Protein AF-A0A0B7MBC2-F1 (afdb_monomer)

Solvent-accessible surface area (backbone atoms only — not comparable to full-atom values): 5097 Å² total; per-residue (Å²): 131,85,76,74,80,75,79,82,87,43,68,72,31,39,65,68,59,32,49,53,57,41,44,75,73,72,48,48,77,46,83,44,72,79,50,82,92,55,101,51,63,47,27,22,74,42,78,44,80,43,98,87,67,35,34,40,35,34,33,36,57,58,82,72,84,51,73,87,62,60,72,77,76,79,73,88,76,76,136

Mean predicted aligned error: 10.4 Å

Organism: NCBI:txid499207

Sequence (79 aa):
MTDKEEIPDVIGFTPEEGCLILQKGGYRVDFKYTCGHSNKRSRIVRQRLLETGLIELIICSEYYNDPAIEEKEVKKSGL

Foldseek 3Di:
DPPPPDQDDFFFHAPVVSVVSRVVVVAAEDEDEDDPPDPAGKTFHDWDQDPVRHIYTYIYGDPDPPVVVVVVPPDPDDD

Secondary structure (DSSP, 8-state):
-----PPPP-TTS-HHHHHHHHHHTT-EEEEEESS---SS-EEEEEEEE-TTSEEEEEEEE-----TTTGGGG------

Nearest PDB structures (foldseek):
  1k25-assembly1_A  TM=5.914E-01  e=2.132E-01  Streptococcus pneumoniae
  5wew-assembly3_E  TM=3.716E-01  e=3.645E+00  Klebsiella pneumoniae 30684/NJST258_2
  3aih-assembly2_B  TM=5.541E-01  e=7.055E+00  Homo sapiens
  6xbs-assembly1_A-2  TM=3.246E-01  e=9.187E+00  Streptomyces coelicolor A3(2)

Radius of gyration: 16.59 Å; Cα contacts (8 Å, |Δi|>4): 104; chains: 1; bounding box: 59×29×37 Å

pLDDT: mean 79.36, std 18.81, range [40.94, 97.38]

Structure (mmCIF, N/CA/C/O backbone):
data_AF-A0A0B7MBC2-F1
#
_entry.id   AF-A0A0B7MBC2-F1
#
loop_
_atom_site.group_PDB
_atom_site.id
_atom_site.type_symbol
_atom_site.label_atom_id
_atom_site.label_alt_id
_atom_site.label_comp_id
_atom_site.label_asym_id
_atom_site.label_entity_id
_atom_site.label_seq_id
_atom_site.pdbx_PDB_ins_code
_atom_site.Cartn_x
_atom_site.Cartn_y
_atom_site.Cartn_z
_atom_site.occupancy
_atom_site.B_iso_or_equiv
_atom_site.auth_seq_id
_atom_site.auth_comp_id
_atom_site.auth_asym_id
_atom_site.auth_atom_id
_atom_site.pdbx_PDB_model_num
ATOM 1 N N . MET A 1 1 ? -20.838 17.816 12.421 1.00 40.94 1 MET A N 1
ATOM 2 C CA . MET A 1 1 ? -20.758 16.806 11.351 1.00 40.94 1 MET A CA 1
ATOM 3 C C . MET A 1 1 ? -19.388 16.188 11.503 1.00 40.94 1 MET A C 1
ATOM 5 O O . MET A 1 1 ? -18.419 16.924 11.452 1.00 40.94 1 MET A O 1
ATOM 9 N N . THR A 1 2 ? -19.301 14.922 11.897 1.00 46.31 2 THR A N 1
ATOM 10 C CA . THR A 1 2 ? -18.016 14.223 11.969 1.00 46.31 2 THR A CA 1
ATOM 11 C C . THR A 1 2 ? -17.685 13.836 10.540 1.00 46.31 2 THR A C 1
ATOM 13 O O . THR A 1 2 ? -18.208 12.841 10.038 1.00 46.31 2 THR A O 1
ATOM 16 N N . ASP A 1 3 ? -16.917 14.682 9.858 1.00 54.31 3 ASP A N 1
ATOM 17 C CA . ASP A 1 3 ? -16.293 14.321 8.594 1.00 54.31 3 ASP A CA 1
ATOM 18 C C . ASP A 1 3 ? -15.503 13.037 8.860 1.00 54.31 3 ASP A C 1
ATOM 20 O O . ASP A 1 3 ? -14.555 13.024 9.647 1.00 54.31 3 ASP A O 1
ATOM 24 N N . LYS A 1 4 ? -15.983 11.910 8.324 1.00 60.69 4 LYS A N 1
ATOM 25 C CA . LYS A 1 4 ? -15.219 10.666 8.343 1.00 60.69 4 LYS A CA 1
ATOM 26 C C . LYS A 1 4 ? -13.990 10.951 7.502 1.00 60.69 4 LYS A C 1
ATOM 28 O O . LYS A 1 4 ? -14.108 11.039 6.287 1.00 60.69 4 LYS A O 1
ATOM 33 N N . GLU A 1 5 ? -12.862 11.158 8.163 1.00 70.44 5 GLU A N 1
ATOM 34 C CA . GLU A 1 5 ? -11.583 11.378 7.508 1.00 70.44 5 GLU A CA 1
ATOM 35 C C . GLU A 1 5 ? -11.341 10.206 6.550 1.00 70.44 5 GLU A C 1
ATOM 37 O O . GLU A 1 5 ? -11.249 9.047 6.966 1.00 70.44 5 GLU A O 1
ATOM 42 N N . GLU A 1 6 ? -11.399 10.487 5.249 1.00 85.44 6 GLU A N 1
ATOM 43 C CA . GLU A 1 6 ? -11.261 9.456 4.231 1.00 85.44 6 GLU A CA 1
ATOM 44 C C . GLU A 1 6 ? -9.809 8.985 4.203 1.00 85.44 6 GLU A C 1
ATOM 46 O O . GLU A 1 6 ? -8.868 9.783 4.187 1.00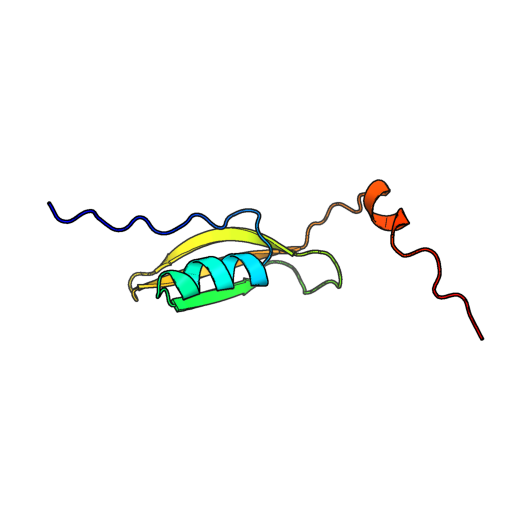 85.44 6 GLU A O 1
ATOM 51 N N . ILE A 1 7 ? -9.623 7.667 4.216 1.00 91.56 7 ILE A N 1
ATOM 52 C CA . ILE A 1 7 ? -8.292 7.073 4.136 1.00 91.56 7 ILE A CA 1
ATOM 53 C C . ILE A 1 7 ? -7.752 7.332 2.723 1.00 91.56 7 ILE A C 1
ATOM 55 O O . ILE A 1 7 ? -8.409 6.920 1.764 1.00 91.56 7 ILE A O 1
ATOM 59 N N . PRO A 1 8 ? -6.567 7.954 2.569 1.00 94.56 8 PRO A N 1
ATOM 60 C CA . PRO A 1 8 ? -5.983 8.193 1.256 1.00 94.56 8 PRO A CA 1
ATOM 61 C C . PRO A 1 8 ? -5.801 6.891 0.469 1.00 94.56 8 PRO A C 1
ATOM 63 O O . PRO A 1 8 ? -5.288 5.905 1.006 1.00 94.56 8 PRO A O 1
ATOM 66 N N . ASP A 1 9 ? -6.197 6.892 -0.802 1.00 95.69 9 ASP A N 1
ATOM 67 C CA . ASP A 1 9 ? -5.908 5.793 -1.724 1.00 95.69 9 ASP A CA 1
ATOM 68 C C . ASP A 1 9 ? -4.461 5.903 -2.217 1.00 95.69 9 ASP A C 1
ATOM 70 O O . ASP A 1 9 ? -4.063 6.921 -2.790 1.00 95.69 9 ASP A O 1
ATOM 74 N N . VAL A 1 10 ? -3.668 4.861 -1.965 1.00 97.38 10 VAL A N 1
ATOM 75 C CA . VAL A 1 10 ? -2.262 4.782 -2.376 1.00 97.38 10 VAL A CA 1
ATOM 76 C C . VAL A 1 10 ? -1.988 3.648 -3.371 1.00 97.38 10 VAL A C 1
ATOM 78 O O . VAL A 1 10 ? -0.832 3.272 -3.587 1.00 97.38 10 VAL A O 1
ATOM 81 N N . ILE A 1 11 ? -3.020 3.095 -4.012 1.00 95.06 11 ILE A N 1
ATOM 82 C CA . ILE A 1 11 ? -2.845 2.108 -5.085 1.00 95.06 11 ILE A CA 1
ATOM 83 C C . ILE A 1 11 ? -2.093 2.746 -6.269 1.00 95.06 11 ILE A C 1
ATOM 85 O O . ILE A 1 11 ? -2.392 3.852 -6.706 1.00 95.06 11 ILE A O 1
ATOM 89 N N . GLY A 1 12 ? -1.090 2.037 -6.796 1.00 91.81 12 GLY A N 1
ATOM 90 C CA . GLY A 1 12 ? -0.243 2.491 -7.906 1.00 91.81 12 GLY A CA 1
ATOM 91 C C . GLY A 1 12 ? 1.003 3.288 -7.498 1.00 91.81 12 GLY A C 1
ATOM 92 O O . GLY A 1 12 ? 1.907 3.457 -8.317 1.00 91.81 12 GLY A O 1
ATOM 93 N N . PHE A 1 13 ? 1.116 3.720 -6.240 1.00 94.25 13 PHE A N 1
ATOM 94 C CA . PHE A 1 13 ? 2.339 4.339 -5.716 1.00 94.25 13 PHE A CA 1
ATOM 95 C C . PHE A 1 13 ? 3.428 3.300 -5.419 1.00 94.25 13 PHE A C 1
ATOM 97 O O . PHE A 1 13 ? 3.164 2.090 -5.365 1.00 94.25 13 PHE A O 1
ATOM 104 N N . THR A 1 14 ? 4.674 3.758 -5.243 1.00 93.06 14 THR A N 1
ATOM 105 C CA . THR A 1 14 ? 5.707 2.889 -4.654 1.00 93.06 14 THR A CA 1
ATOM 106 C C . THR A 1 14 ? 5.400 2.619 -3.173 1.00 93.06 14 THR A C 1
ATOM 108 O O . THR A 1 14 ? 4.661 3.386 -2.543 1.00 93.06 14 THR A O 1
ATOM 111 N N . PRO A 1 15 ? 5.955 1.544 -2.581 1.00 93.06 15 PRO A N 1
ATOM 112 C CA . PRO A 1 15 ? 5.810 1.273 -1.153 1.00 93.06 15 PRO A C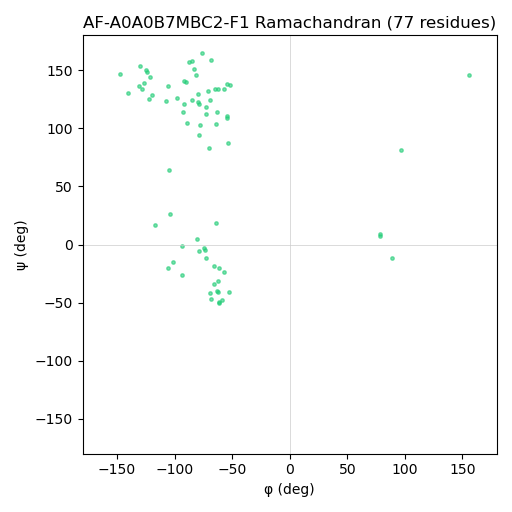A 1
ATOM 113 C C . PRO A 1 15 ? 6.210 2.461 -0.270 1.00 93.06 15 PRO A C 1
ATOM 115 O O . PRO A 1 15 ? 5.520 2.764 0.701 1.00 93.06 15 PRO A O 1
ATOM 118 N N . GLU A 1 16 ? 7.291 3.160 -0.624 1.00 94.19 16 GLU A N 1
ATOM 119 C CA . GLU A 1 16 ? 7.807 4.307 0.125 1.00 94.19 16 GLU A CA 1
ATOM 120 C C . GLU A 1 16 ? 6.854 5.504 0.045 1.00 94.19 16 GLU A C 1
ATOM 122 O O . GLU A 1 16 ? 6.522 6.102 1.070 1.00 94.19 16 GLU A O 1
ATOM 127 N N . GLU A 1 17 ? 6.378 5.833 -1.158 1.00 95.88 17 GLU A N 1
ATOM 128 C CA . GLU A 1 17 ? 5.439 6.935 -1.392 1.00 95.88 17 GLU A CA 1
ATOM 129 C C . GLU A 1 17 ? 4.119 6.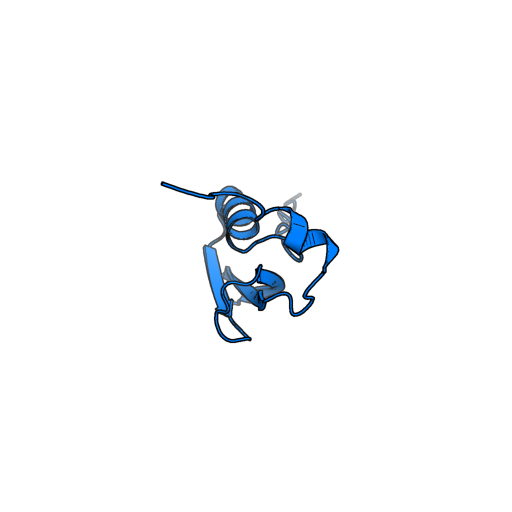707 -0.649 1.00 95.88 17 GLU A C 1
ATOM 131 O O . GLU A 1 17 ? 3.667 7.578 0.100 1.00 95.88 17 GLU A O 1
ATOM 136 N N . GLY A 1 18 ? 3.528 5.517 -0.801 1.00 96.69 18 GLY A N 1
ATOM 137 C CA . GLY A 1 18 ? 2.267 5.178 -0.146 1.00 96.69 18 GLY A CA 1
ATOM 138 C C . GLY A 1 18 ? 2.384 5.173 1.378 1.00 96.69 18 GLY A C 1
ATOM 139 O O . GLY A 1 18 ? 1.514 5.700 2.070 1.00 96.69 18 GLY A O 1
ATOM 140 N N . CYS A 1 19 ? 3.498 4.662 1.910 1.00 96.44 19 CYS A N 1
ATOM 141 C CA . CYS A 1 19 ? 3.783 4.700 3.341 1.00 96.44 19 CYS A CA 1
ATOM 142 C C . CYS A 1 19 ? 3.825 6.134 3.876 1.00 96.44 19 CYS A C 1
ATOM 144 O O . CYS A 1 19 ? 3.175 6.442 4.873 1.00 96.44 19 CYS A O 1
ATOM 146 N N . LEU A 1 20 ? 4.544 7.027 3.191 1.00 97.38 20 LEU A N 1
ATOM 147 C CA . LEU A 1 20 ? 4.670 8.425 3.600 1.00 97.38 20 LEU A CA 1
ATOM 148 C C . LEU A 1 20 ? 3.323 9.155 3.593 1.00 97.38 20 LEU A C 1
ATOM 150 O O . LEU A 1 20 ? 3.058 9.939 4.504 1.00 97.38 20 LEU A O 1
ATOM 154 N N . ILE A 1 21 ? 2.478 8.911 2.588 1.00 96.62 21 ILE A N 1
ATOM 155 C CA . ILE A 1 21 ? 1.133 9.502 2.505 1.00 96.62 21 ILE A CA 1
ATOM 156 C C . ILE A 1 21 ? 0.284 9.056 3.702 1.00 96.62 21 ILE A C 1
ATOM 158 O O . ILE A 1 21 ? -0.288 9.893 4.401 1.00 96.62 21 ILE A O 1
ATOM 162 N N . LEU A 1 22 ? 0.250 7.753 3.982 1.00 95.88 22 LEU A N 1
ATOM 163 C CA . LEU A 1 22 ? -0.556 7.194 5.067 1.00 95.88 22 LEU A CA 1
ATOM 164 C C . LEU A 1 22 ? -0.027 7.588 6.454 1.00 95.88 22 LEU A C 1
ATOM 166 O O . LEU A 1 22 ? -0.802 7.970 7.328 1.00 95.88 22 LEU A O 1
ATOM 170 N N . GLN A 1 23 ? 1.288 7.580 6.667 1.00 94.94 23 GLN A N 1
ATOM 171 C CA . GLN A 1 23 ? 1.8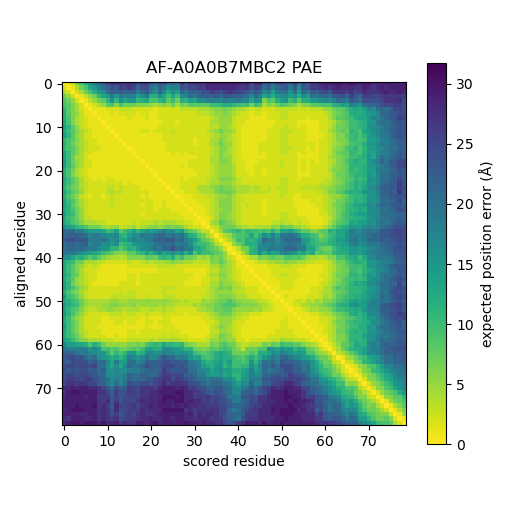75 7.989 7.946 1.00 94.94 23 GLN A CA 1
ATOM 172 C C . GLN A 1 23 ? 1.660 9.476 8.245 1.00 94.94 23 GLN A C 1
ATOM 174 O O . GLN A 1 23 ? 1.445 9.836 9.401 1.00 94.94 23 GLN A O 1
ATOM 179 N N . LYS A 1 24 ? 1.653 10.345 7.223 1.00 94.56 24 LYS A N 1
ATOM 180 C CA . LYS A 1 24 ? 1.284 11.763 7.386 1.00 94.56 24 LYS A CA 1
ATOM 181 C C . LYS A 1 24 ? -0.163 11.941 7.848 1.00 94.56 24 LYS A C 1
ATOM 183 O O . LYS A 1 24 ? -0.437 12.886 8.578 1.00 94.56 24 LYS A O 1
ATOM 188 N N . GLY A 1 25 ? -1.051 11.027 7.461 1.00 90.38 25 GLY A N 1
ATOM 189 C CA . GLY A 1 25 ? -2.425 10.943 7.963 1.00 90.38 25 GLY A CA 1
ATOM 190 C C . GLY A 1 25 ? -2.559 10.243 9.322 1.00 90.38 25 GLY A C 1
ATOM 191 O O . GLY A 1 25 ? -3.672 10.005 9.769 1.00 90.38 25 GLY A O 1
ATOM 192 N N . GLY A 1 26 ? -1.453 9.869 9.977 1.00 93.25 26 GLY A N 1
ATOM 193 C CA . GLY A 1 26 ? -1.471 9.193 11.279 1.00 93.25 26 GLY A CA 1
ATOM 194 C C . GLY A 1 26 ? -1.791 7.695 11.225 1.00 93.25 26 GLY A C 1
ATOM 195 O O . GLY A 1 26 ? -1.967 7.069 12.272 1.00 93.25 26 GLY A O 1
ATOM 196 N N . TYR A 1 27 ? -1.841 7.094 10.034 1.00 94.88 27 TYR A N 1
ATOM 197 C CA . TYR A 1 27 ? -2.167 5.680 9.876 1.00 94.88 27 TYR A CA 1
ATOM 198 C C . TYR A 1 27 ? -0.957 4.771 10.124 1.00 94.88 27 TYR A C 1
ATOM 200 O O . TYR A 1 27 ? 0.184 5.086 9.779 1.00 94.88 27 TYR A O 1
ATOM 208 N N . ARG A 1 28 ? -1.223 3.589 10.691 1.00 95.50 28 ARG A N 1
ATOM 209 C CA . ARG A 1 28 ? -0.240 2.502 10.801 1.00 95.50 28 ARG A CA 1
ATOM 210 C C . ARG A 1 28 ? -0.329 1.608 9.572 1.00 95.50 28 ARG A C 1
ATOM 212 O O . ARG A 1 28 ? -1.432 1.309 9.122 1.00 95.50 28 ARG A O 1
ATOM 219 N N . VAL A 1 29 ? 0.818 1.165 9.067 1.00 96.44 29 VAL A N 1
ATOM 220 C CA . VAL A 1 29 ? 0.922 0.446 7.790 1.00 96.44 29 VAL A CA 1
ATOM 221 C C . VAL A 1 29 ? 1.661 -0.879 7.982 1.00 96.44 29 VAL A C 1
ATOM 223 O O . VAL A 1 29 ? 2.655 -0.921 8.706 1.00 96.44 29 VAL A O 1
ATOM 226 N N . ASP A 1 30 ? 1.182 -1.936 7.329 1.00 95.94 30 ASP A N 1
ATOM 227 C CA . ASP A 1 30 ? 1.840 -3.244 7.200 1.00 95.94 30 ASP A CA 1
ATOM 228 C C . ASP A 1 30 ? 1.990 -3.602 5.720 1.00 95.94 30 ASP A C 1
ATOM 230 O O . ASP A 1 30 ? 1.154 -3.236 4.889 1.00 95.94 30 ASP A O 1
ATOM 234 N N . PHE A 1 31 ? 3.053 -4.331 5.391 1.00 93.69 31 PHE A N 1
ATOM 235 C CA . PHE A 1 31 ? 3.421 -4.637 4.014 1.00 93.69 31 PHE A CA 1
ATOM 236 C C . PHE A 1 31 ? 3.423 -6.139 3.765 1.00 93.69 31 PHE A C 1
ATOM 238 O O . PHE A 1 31 ? 4.111 -6.896 4.449 1.00 93.69 31 PHE A O 1
ATOM 245 N N . LYS A 1 32 ? 2.732 -6.572 2.708 1.00 93.00 32 LYS A N 1
ATOM 246 C CA . LYS A 1 32 ? 2.807 -7.950 2.210 1.00 93.00 32 LYS A CA 1
ATOM 247 C C . LYS A 1 32 ? 3.239 -7.981 0.758 1.00 93.00 32 LYS A C 1
ATOM 249 O O . LYS A 1 32 ? 2.590 -7.402 -0.108 1.00 93.00 32 LYS A O 1
ATOM 254 N N . TYR A 1 33 ? 4.296 -8.732 0.487 1.00 89.38 33 TYR A N 1
ATOM 255 C CA . TYR A 1 33 ? 4.844 -8.916 -0.852 1.00 89.38 33 TYR A CA 1
ATOM 256 C C . TYR A 1 33 ? 4.324 -10.228 -1.442 1.00 89.38 33 TYR A C 1
ATOM 258 O O . TYR A 1 33 ? 4.415 -11.277 -0.808 1.00 89.38 33 TYR A O 1
ATOM 266 N N . THR A 1 34 ? 3.734 -10.167 -2.637 1.00 83.50 34 THR A N 1
ATOM 267 C CA . THR A 1 34 ? 3.071 -11.328 -3.276 1.00 83.50 34 THR A CA 1
ATOM 268 C C . THR A 1 34 ? 3.898 -12.007 -4.362 1.00 83.50 34 THR A C 1
ATOM 270 O O . THR A 1 34 ? 3.622 -13.148 -4.723 1.00 83.50 34 THR A O 1
ATOM 273 N N . CYS A 1 35 ? 4.945 -11.353 -4.848 1.00 69.12 35 CYS A N 1
ATOM 274 C CA . CYS A 1 35 ? 5.956 -11.935 -5.722 1.00 69.12 35 CYS A CA 1
ATOM 275 C C . CYS A 1 35 ? 7.330 -11.721 -5.088 1.00 69.12 35 CYS A C 1
ATOM 277 O O . CYS A 1 35 ? 7.527 -10.778 -4.320 1.00 69.12 35 CYS A O 1
ATOM 279 N N . GLY A 1 36 ? 8.258 -12.645 -5.356 1.00 63.59 36 GLY A N 1
ATOM 280 C CA . GLY A 1 36 ? 9.610 -12.567 -4.810 1.00 63.59 36 GLY A CA 1
ATOM 281 C C . GLY A 1 36 ? 10.224 -11.202 -5.104 1.00 63.59 36 GLY A C 1
ATOM 282 O O . GLY A 1 36 ? 10.062 -10.700 -6.215 1.00 63.59 36 GLY A O 1
ATOM 283 N N . HIS A 1 37 ? 10.897 -10.620 -4.104 1.00 56.72 37 HIS A N 1
ATOM 284 C CA . HIS A 1 37 ? 11.670 -9.383 -4.223 1.00 56.72 37 HIS A CA 1
ATOM 285 C C . HIS A 1 37 ? 12.682 -9.526 -5.365 1.00 56.72 37 HIS A C 1
ATOM 287 O O . HIS A 1 37 ? 13.813 -9.969 -5.183 1.00 56.72 37 HIS A O 1
ATOM 293 N N . SER A 1 38 ? 12.252 -9.196 -6.574 1.00 57.47 38 SER A N 1
ATOM 294 C CA . SER A 1 38 ? 13.150 -8.956 -7.685 1.00 57.47 38 SER A CA 1
ATOM 295 C C . SER A 1 38 ? 13.626 -7.513 -7.566 1.00 57.47 38 SER A C 1
ATOM 297 O O . SER A 1 38 ? 12.884 -6.661 -7.079 1.00 57.47 38 SER A O 1
ATOM 299 N N . ASN A 1 39 ? 14.832 -7.205 -8.041 1.00 59.59 39 ASN A N 1
ATOM 300 C CA . ASN A 1 39 ? 15.341 -5.827 -8.149 1.00 59.59 39 ASN A CA 1
ATOM 301 C C . ASN A 1 39 ? 14.529 -4.954 -9.137 1.00 59.59 39 ASN A C 1
ATOM 303 O O . ASN A 1 39 ? 15.018 -3.941 -9.628 1.00 59.59 39 ASN A O 1
ATOM 307 N N . LYS A 1 40 ? 13.304 -5.362 -9.480 1.00 66.81 40 LYS A N 1
ATOM 308 C CA . LYS A 1 40 ? 12.378 -4.631 -10.333 1.00 66.81 40 LYS A CA 1
ATOM 309 C C . LYS A 1 40 ? 11.550 -3.667 -9.492 1.00 66.81 40 LYS A C 1
ATOM 311 O O . LYS A 1 40 ? 11.350 -3.853 -8.289 1.00 66.81 40 LYS A O 1
ATOM 316 N N . ARG A 1 41 ? 11.027 -2.638 -10.157 1.00 78.81 41 ARG A N 1
ATOM 317 C CA . ARG A 1 41 ? 10.094 -1.685 -9.550 1.00 78.81 41 ARG A CA 1
ATOM 318 C C . ARG A 1 41 ? 8.908 -2.430 -8.953 1.00 78.81 41 ARG A C 1
ATOM 320 O O . ARG A 1 41 ? 8.396 -3.371 -9.551 1.00 78.81 41 ARG A O 1
ATOM 327 N N . SER A 1 42 ? 8.494 -2.014 -7.764 1.00 87.50 42 SER A N 1
ATOM 328 C CA . SER A 1 42 ? 7.350 -2.588 -7.062 1.00 87.50 42 SER A CA 1
ATOM 329 C C . SER A 1 42 ? 6.314 -1.510 -6.794 1.00 87.50 42 SER A C 1
ATOM 331 O O . SER A 1 42 ? 6.663 -0.358 -6.536 1.00 87.50 42 SER A O 1
ATOM 333 N N . ARG A 1 43 ? 5.039 -1.890 -6.870 1.00 91.94 43 ARG A N 1
ATOM 334 C CA . ARG A 1 43 ? 3.895 -1.000 -6.669 1.00 91.94 43 ARG A CA 1
ATOM 335 C C . ARG A 1 43 ? 2.907 -1.597 -5.689 1.00 91.94 43 ARG A C 1
ATOM 337 O O . ARG A 1 43 ? 2.784 -2.819 -5.565 1.00 91.94 43 ARG A O 1
ATOM 344 N N . ILE A 1 44 ? 2.167 -0.716 -5.033 1.00 93.88 44 ILE A N 1
ATOM 345 C CA . ILE A 1 44 ? 1.000 -1.086 -4.240 1.00 93.88 44 ILE A CA 1
ATOM 346 C C . ILE A 1 44 ? -0.116 -1.475 -5.210 1.00 93.88 44 ILE A C 1
ATOM 348 O O . ILE A 1 44 ? -0.562 -0.661 -6.014 1.00 93.88 44 ILE A O 1
ATOM 352 N N . VAL A 1 45 ? -0.568 -2.725 -5.139 1.00 93.56 45 VAL A N 1
ATOM 353 C CA . VAL A 1 45 ? -1.639 -3.253 -6.000 1.00 93.56 45 VAL A CA 1
ATOM 354 C C . VAL A 1 45 ? -2.959 -3.423 -5.260 1.00 93.56 45 VAL A C 1
ATOM 356 O O . VAL A 1 45 ? -4.007 -3.519 -5.894 1.00 93.56 45 VAL A O 1
ATOM 359 N N . ARG A 1 46 ? -2.930 -3.490 -3.922 1.00 95.19 46 ARG A N 1
ATOM 360 C CA . ARG A 1 46 ? -4.138 -3.523 -3.085 1.00 95.19 46 ARG A CA 1
ATOM 361 C C . ARG A 1 46 ? -3.880 -2.817 -1.758 1.00 95.19 46 ARG A C 1
ATOM 363 O O . ARG A 1 46 ? -2.791 -2.936 -1.203 1.00 95.19 46 ARG A O 1
ATOM 370 N N . GLN A 1 47 ? -4.919 -2.178 -1.237 1.00 97.00 47 GLN A N 1
ATOM 371 C CA . GLN A 1 47 ? -4.956 -1.527 0.070 1.00 97.00 47 GLN A CA 1
ATOM 372 C C . GLN A 1 47 ? -6.180 -2.028 0.838 1.00 97.00 47 GLN A C 1
ATOM 374 O O . GLN A 1 47 ? -7.270 -2.125 0.270 1.00 97.00 47 GLN A O 1
ATOM 379 N N . ARG A 1 48 ? -6.008 -2.385 2.114 1.00 95.50 48 ARG A N 1
ATOM 380 C CA . ARG A 1 48 ? -7.093 -2.874 2.977 1.00 95.50 48 ARG A CA 1
ATOM 381 C C . ARG A 1 48 ? -6.957 -2.318 4.390 1.00 95.50 48 ARG A C 1
ATOM 383 O O . ARG A 1 48 ? -5.894 -2.433 4.987 1.00 95.50 48 ARG A O 1
ATOM 390 N N . LEU A 1 49 ? -8.037 -1.765 4.939 1.00 94.12 49 LEU A N 1
ATOM 391 C CA . LEU A 1 49 ? -8.123 -1.464 6.368 1.00 94.12 49 LEU A CA 1
ATOM 392 C C . LEU A 1 49 ? -8.460 -2.753 7.126 1.00 94.12 49 LEU A C 1
ATOM 394 O O . LEU A 1 49 ? -9.470 -3.395 6.839 1.00 94.12 49 LEU A O 1
ATOM 398 N N . LEU A 1 50 ? -7.612 -3.131 8.076 1.00 93.56 50 LEU A N 1
ATOM 399 C CA . LEU A 1 50 ? -7.846 -4.257 8.972 1.00 93.56 50 LEU A CA 1
ATOM 400 C C . LEU A 1 50 ? -8.691 -3.824 10.176 1.00 93.56 50 LEU A C 1
ATOM 402 O O . LEU A 1 50 ? -8.677 -2.660 10.574 1.00 93.56 50 LEU A O 1
ATOM 406 N N . GLU A 1 51 ? -9.362 -4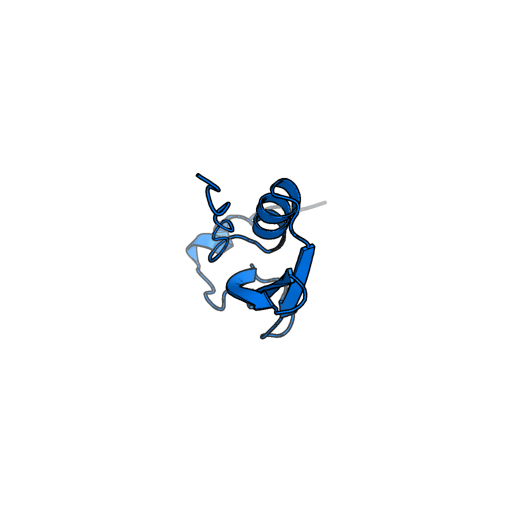.782 10.819 1.00 88.50 51 GLU A N 1
ATOM 407 C CA . GLU A 1 51 ? -10.151 -4.551 12.044 1.00 88.50 51 GLU A CA 1
ATOM 408 C C . GLU A 1 51 ? -9.318 -3.942 13.187 1.00 88.50 51 GLU A C 1
ATOM 410 O O . GLU A 1 51 ? -9.846 -3.249 14.051 1.00 88.50 51 GLU A O 1
ATOM 415 N N . THR A 1 52 ? -7.997 -4.145 13.161 1.00 89.6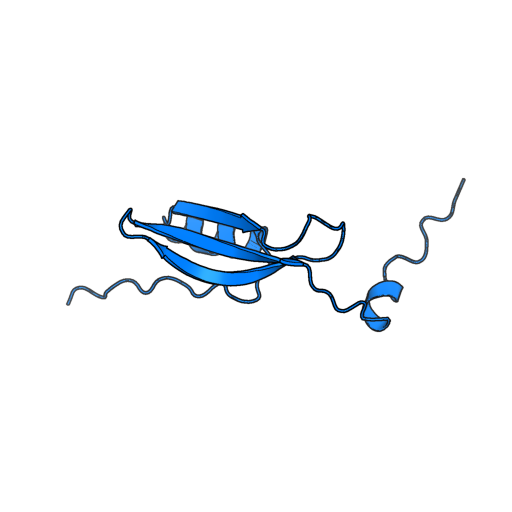2 52 THR A N 1
ATOM 416 C CA . THR A 1 52 ? -7.030 -3.572 14.110 1.00 89.62 52 THR A CA 1
ATOM 417 C C . THR A 1 52 ? -6.754 -2.077 13.895 1.00 89.62 52 THR A C 1
ATOM 419 O O . THR A 1 52 ? -5.981 -1.491 14.652 1.00 89.62 52 THR A O 1
ATOM 422 N N . GLY A 1 53 ? -7.335 -1.454 12.863 1.00 87.44 53 GLY A N 1
ATOM 423 C CA . GLY A 1 53 ? -7.058 -0.068 12.470 1.00 87.44 53 GLY A CA 1
ATOM 424 C C . GLY A 1 53 ? -5.756 0.105 11.680 1.00 87.44 53 GLY A C 1
ATOM 425 O O . GLY A 1 53 ? -5.328 1.228 11.425 1.00 87.44 53 GLY A O 1
ATOM 426 N N . LEU A 1 54 ? -5.110 -1.000 11.306 1.00 94.88 54 LEU A N 1
ATOM 427 C CA . LEU A 1 54 ? -3.894 -1.008 10.506 1.00 94.88 54 LEU A CA 1
ATOM 428 C C . LEU A 1 54 ? -4.240 -1.109 9.014 1.00 94.88 54 LEU A C 1
ATOM 430 O O . LEU A 1 54 ? -5.147 -1.848 8.632 1.00 94.88 54 LEU A O 1
ATOM 434 N N . ILE A 1 55 ? -3.506 -0.390 8.169 1.00 96.69 55 ILE A N 1
ATOM 435 C CA . ILE A 1 55 ? -3.645 -0.468 6.715 1.00 96.69 55 ILE A 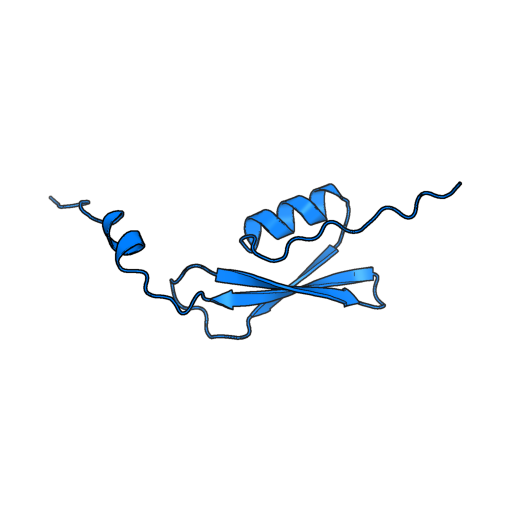CA 1
ATOM 436 C C . ILE A 1 55 ? -2.655 -1.499 6.174 1.00 96.69 55 ILE A C 1
ATOM 438 O O . ILE A 1 55 ? -1.444 -1.308 6.236 1.00 96.69 55 ILE A O 1
ATOM 442 N N . GLU A 1 56 ? -3.175 -2.590 5.624 1.00 97.19 56 GLU A N 1
ATOM 443 C CA . GLU A 1 56 ? -2.394 -3.586 4.898 1.00 97.19 56 GLU A CA 1
ATOM 444 C C . GLU A 1 56 ? -2.230 -3.151 3.437 1.00 97.19 56 GLU A C 1
ATOM 446 O O . GLU A 1 56 ? -3.217 -2.955 2.717 1.00 97.19 56 GLU A O 1
ATOM 451 N N . LEU A 1 57 ? -0.979 -3.056 2.987 1.00 96.56 57 LEU A N 1
ATOM 452 C CA . LEU A 1 57 ? -0.619 -2.811 1.596 1.00 96.56 57 LEU A CA 1
ATOM 453 C C . LEU A 1 57 ? -0.053 -4.082 0.966 1.00 96.56 57 LEU A C 1
ATOM 455 O O . LEU A 1 57 ? 0.937 -4.651 1.430 1.00 96.56 57 LEU A O 1
ATOM 459 N N . ILE A 1 58 ? -0.680 -4.513 -0.127 1.00 94.75 58 ILE A N 1
ATOM 460 C CA . ILE A 1 58 ? -0.188 -5.618 -0.945 1.00 94.75 58 ILE A CA 1
ATOM 461 C C . ILE A 1 58 ? 0.697 -5.056 -2.046 1.00 94.75 58 ILE A C 1
ATOM 463 O O . ILE A 1 58 ? 0.237 -4.279 -2.886 1.00 94.75 58 ILE A O 1
ATOM 467 N N . ILE A 1 59 ? 1.950 -5.495 -2.058 1.00 92.38 59 ILE A N 1
ATOM 468 C CA . ILE A 1 59 ? 2.975 -5.064 -2.997 1.00 92.38 59 ILE A CA 1
ATOM 469 C C . ILE A 1 59 ? 3.227 -6.167 -4.022 1.00 92.38 59 ILE A C 1
ATOM 471 O O . ILE A 1 59 ? 3.336 -7.357 -3.694 1.00 92.38 59 ILE A O 1
ATOM 475 N N . CYS A 1 60 ? 3.325 -5.747 -5.279 1.00 88.38 60 CYS A N 1
ATOM 476 C CA . CYS A 1 60 ? 3.701 -6.592 -6.397 1.00 88.38 60 CYS A CA 1
ATOM 477 C C . CYS A 1 60 ? 4.797 -5.897 -7.215 1.00 88.38 60 CYS A C 1
ATOM 479 O O . CYS A 1 60 ? 4.721 -4.695 -7.474 1.00 88.38 60 CYS A O 1
ATOM 481 N N . SER A 1 61 ? 5.818 -6.647 -7.616 1.00 83.25 61 SER A N 1
ATOM 482 C CA . SER A 1 61 ? 6.786 -6.239 -8.623 1.00 83.25 61 SER A CA 1
ATOM 483 C C . SER A 1 61 ? 6.092 -6.074 -9.973 1.00 83.25 61 SER A C 1
ATOM 485 O O . SER A 1 61 ? 5.315 -6.927 -10.406 1.00 83.25 61 SER A O 1
ATOM 487 N N . GLU A 1 62 ? 6.389 -4.975 -10.659 1.00 71.00 62 GLU A N 1
ATOM 488 C CA . GLU A 1 62 ? 6.003 -4.775 -12.047 1.00 71.00 62 GLU A CA 1
ATOM 489 C C . GLU A 1 62 ? 6.708 -5.853 -12.887 1.00 71.00 62 GLU A C 1
ATOM 491 O O . GLU A 1 62 ? 7.935 -5.911 -12.984 1.00 71.00 62 GLU A O 1
ATOM 496 N N . TYR A 1 63 ? 5.923 -6.754 -13.479 1.00 59.97 63 TYR A N 1
ATOM 497 C CA . TYR A 1 63 ? 6.440 -7.785 -14.384 1.00 59.97 63 TYR A CA 1
ATOM 498 C C . TYR A 1 63 ? 6.724 -7.246 -15.790 1.00 59.97 63 TYR A C 1
ATOM 500 O O . TYR A 1 63 ? 7.274 -7.970 -16.621 1.00 59.97 63 TYR A O 1
ATOM 508 N N . TYR A 1 64 ? 6.383 -5.984 -16.058 1.00 57.81 64 TYR A N 1
ATOM 509 C CA . TYR A 1 64 ? 6.643 -5.362 -17.343 1.00 57.81 64 TYR A CA 1
ATOM 510 C C . TYR A 1 64 ? 8.121 -4.965 -17.423 1.00 57.81 64 TYR A C 1
ATOM 512 O O . TYR A 1 64 ? 8.554 -3.976 -16.834 1.00 57.81 64 TYR A O 1
ATOM 520 N N . ASN A 1 65 ? 8.905 -5.762 -18.149 1.00 57.00 65 ASN A N 1
ATOM 521 C CA . ASN A 1 65 ? 10.157 -5.285 -18.723 1.00 57.00 65 ASN A CA 1
ATOM 522 C C . ASN A 1 65 ? 9.764 -4.306 -19.832 1.00 57.00 65 ASN A C 1
ATOM 524 O O . ASN A 1 65 ? 9.616 -4.714 -20.980 1.00 57.00 65 ASN A O 1
ATOM 528 N N . ASP A 1 66 ? 9.484 -3.054 -19.477 1.00 54.56 66 ASP A N 1
ATOM 529 C CA . ASP A 1 66 ? 9.312 -2.016 -20.483 1.00 54.56 66 ASP A CA 1
ATOM 530 C C . ASP A 1 66 ? 10.701 -1.688 -21.059 1.00 54.56 66 ASP A C 1
ATOM 532 O O . ASP A 1 66 ? 11.535 -1.136 -20.330 1.00 54.56 66 ASP A O 1
ATOM 536 N N . PRO A 1 67 ? 10.988 -2.005 -22.333 1.00 58.19 67 PRO A N 1
ATOM 537 C CA . PRO A 1 67 ? 12.261 -1.637 -22.944 1.00 58.19 67 PRO A CA 1
ATOM 538 C C . PRO A 1 67 ? 12.467 -0.112 -22.991 1.00 58.19 67 PRO A C 1
ATOM 540 O O . PRO A 1 67 ? 13.606 0.339 -23.044 1.00 58.19 67 PRO A O 1
ATOM 543 N N . ALA A 1 68 ? 11.408 0.704 -22.883 1.00 61.09 68 ALA A N 1
ATOM 544 C CA . ALA A 1 68 ? 11.531 2.158 -22.760 1.00 61.09 68 ALA A CA 1
ATOM 545 C C . ALA A 1 68 ? 12.042 2.617 -21.377 1.00 61.09 68 ALA A C 1
ATOM 547 O O . ALA A 1 68 ? 12.395 3.784 -21.199 1.00 61.09 68 ALA A O 1
ATOM 548 N N . ILE A 1 69 ? 12.084 1.725 -20.379 1.00 56.72 69 ILE A N 1
ATOM 549 C CA . ILE A 1 69 ? 12.609 2.008 -19.034 1.00 56.72 69 ILE A CA 1
ATOM 550 C C . ILE A 1 69 ? 14.095 1.610 -18.914 1.00 56.72 69 ILE A C 1
ATOM 552 O O . ILE A 1 69 ? 14.816 2.237 -18.133 1.00 56.72 69 ILE A O 1
ATOM 556 N N . GLU A 1 70 ? 14.579 0.642 -19.706 1.00 54.91 70 GLU A N 1
ATOM 557 C CA . GLU A 1 70 ? 15.984 0.179 -19.704 1.00 54.91 70 GLU A CA 1
ATOM 558 C C . GLU A 1 70 ? 16.995 1.245 -20.175 1.00 54.91 70 GLU A C 1
ATOM 560 O O . GLU A 1 70 ? 18.176 1.175 -19.835 1.00 54.91 70 GLU A O 1
ATOM 565 N N . GLU A 1 71 ? 16.561 2.298 -20.874 1.00 51.12 71 GLU A N 1
ATOM 566 C CA . GLU A 1 71 ? 17.477 3.314 -21.416 1.00 51.12 71 GLU A CA 1
ATOM 567 C C . GLU A 1 71 ? 18.075 4.280 -20.370 1.00 51.12 71 GLU A C 1
ATOM 569 O O . GLU A 1 7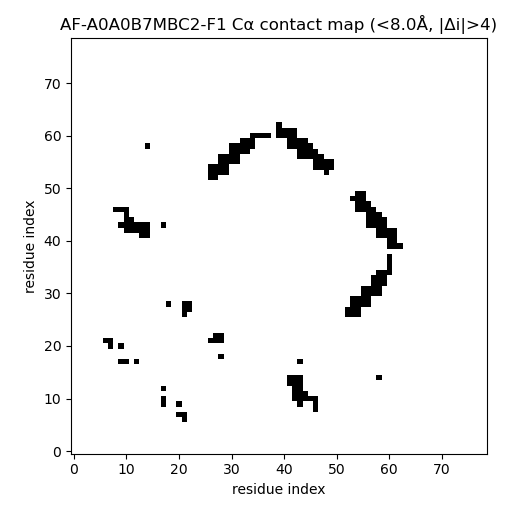1 ? 18.947 5.085 -20.705 1.00 51.12 71 GLU A O 1
ATOM 574 N N . LYS A 1 72 ? 17.673 4.212 -19.090 1.00 51.69 72 LYS A N 1
ATOM 575 C CA . LYS A 1 72 ? 18.230 5.092 -18.038 1.00 51.69 72 LYS A CA 1
ATOM 576 C C . LYS A 1 72 ? 19.405 4.518 -17.241 1.00 51.69 72 LYS A C 1
ATOM 578 O O . LYS A 1 72 ? 19.967 5.252 -16.432 1.00 51.69 72 LYS A O 1
ATOM 583 N N . GLU A 1 73 ? 19.841 3.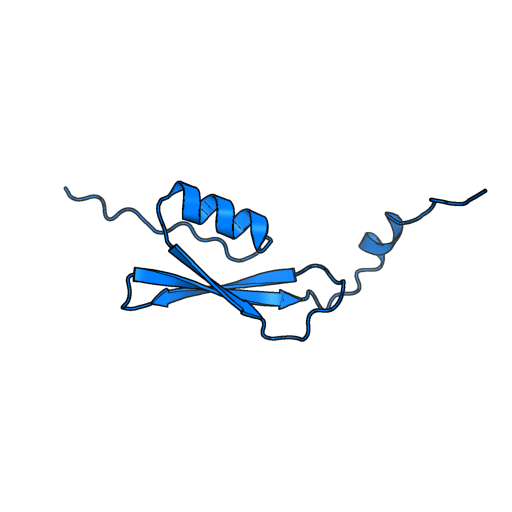284 -17.496 1.00 51.50 73 GLU A N 1
ATOM 584 C CA . GLU A 1 73 ? 21.076 2.731 -16.902 1.00 51.50 73 GLU A CA 1
ATOM 585 C C . GLU A 1 73 ? 22.260 2.675 -17.882 1.00 51.50 73 GLU A C 1
ATOM 587 O O . GLU A 1 73 ? 23.207 1.905 -17.716 1.00 51.50 73 GLU A O 1
ATOM 592 N N . VAL A 1 74 ? 22.275 3.543 -18.895 1.00 49.03 74 VAL A N 1
ATOM 593 C CA . VAL A 1 74 ? 23.426 3.660 -19.793 1.00 49.03 74 VAL A CA 1
ATOM 594 C C . VAL A 1 74 ? 24.425 4.694 -19.256 1.00 49.03 74 VAL A C 1
ATOM 596 O O . VAL A 1 74 ? 24.258 5.902 -19.407 1.00 49.03 74 VAL A O 1
ATOM 599 N N . LYS A 1 75 ? 25.520 4.136 -18.714 1.00 49.50 75 LYS A N 1
ATOM 600 C CA . LYS A 1 75 ? 26.860 4.698 -18.420 1.00 49.50 75 LYS A CA 1
ATOM 601 C C . LYS A 1 75 ? 27.131 5.197 -16.996 1.00 49.50 75 LYS A C 1
ATOM 603 O O . LYS A 1 75 ? 27.314 6.384 -16.747 1.00 49.50 75 LYS A O 1
ATOM 608 N N . LYS A 1 76 ? 27.450 4.241 -16.119 1.00 48.09 76 LYS A N 1
ATOM 609 C CA . LYS A 1 76 ? 28.720 4.314 -15.370 1.00 48.09 76 LYS A CA 1
ATOM 610 C C . LYS A 1 76 ? 29.732 3.310 -15.941 1.00 48.09 76 LYS A C 1
ATOM 612 O O . LYS A 1 76 ? 30.133 2.361 -15.285 1.00 48.09 76 LYS A O 1
ATOM 617 N N . SER A 1 77 ? 30.126 3.515 -17.197 1.00 46.97 77 SER A N 1
ATOM 618 C CA . SER A 1 77 ? 31.483 3.180 -17.653 1.00 46.97 77 SER A CA 1
ATOM 619 C C . SER A 1 77 ? 32.377 4.331 -17.182 1.00 46.97 77 SER A C 1
ATOM 621 O O . SER A 1 77 ? 32.015 5.475 -17.429 1.00 46.97 77 SER A O 1
ATOM 623 N N . GLY A 1 78 ? 33.507 4.178 -16.515 1.00 50.38 78 GLY A N 1
ATOM 624 C CA . GLY A 1 78 ? 34.389 3.050 -16.276 1.00 50.38 78 GLY A CA 1
ATOM 625 C C . GLY A 1 78 ? 35.763 3.671 -15.985 1.00 50.38 78 GLY A C 1
ATOM 626 O O . GLY A 1 78 ? 36.064 4.699 -16.585 1.00 50.38 78 GLY A O 1
ATOM 627 N N . LEU A 1 79 ? 36.532 3.033 -15.094 1.00 42.53 79 LEU A N 1
ATOM 628 C CA . LEU A 1 79 ? 37.938 3.310 -14.736 1.00 42.53 79 LEU A CA 1
ATOM 629 C C . LEU A 1 79 ? 38.258 4.680 -14.112 1.00 42.53 79 LEU A C 1
ATOM 631 O O . LEU A 1 79 ? 38.261 5.706 -14.821 1.00 42.53 79 LEU A O 1
#